Protein AF-A0AAE7M7Q7-F1 (afdb_monomer)

Mean predicted aligned error: 6.57 Å

Secondary structure (DSSP, 8-state):
---HHHHHHHHHHHHHHHHHTTT--HHHHHHHHHHHHHHHHTS-HHHHHHHHHHHH-

Radius of gyration: 11.7 Å; Cα contacts (8 Å, |Δi|>4): 31; chains: 1; bounding box: 26×25×29 Å

pLDDT: mean 78.29, std 10.99, range [38.44, 88.25]

Structure (mmCIF, N/CA/C/O backbone):
data_AF-A0AAE7M7Q7-F1
#
_entry.id   AF-A0AAE7M7Q7-F1
#
loop_
_atom_site.group_PDB
_atom_site.id
_atom_site.type_symbol
_atom_site.label_atom_id
_atom_site.label_alt_id
_atom_site.label_comp_id
_atom_site.label_asym_id
_atom_site.label_entity_id
_atom_site.label_seq_id
_atom_site.pdbx_PDB_ins_code
_atom_site.Cartn_x
_atom_site.Cartn_y
_atom_site.Cartn_z
_atom_site.occupancy
_atom_site.B_iso_or_equiv
_atom_site.auth_se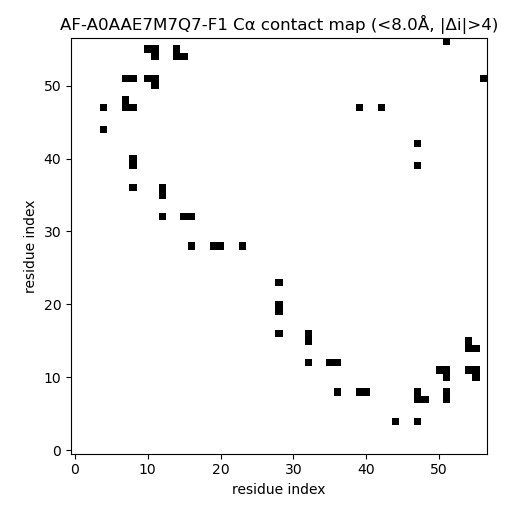q_id
_atom_site.auth_comp_id
_atom_site.auth_asym_id
_atom_site.auth_atom_id
_atom_site.pdbx_PDB_model_num
ATOM 1 N N . MET A 1 1 ? 17.721 -10.513 -2.659 1.00 38.44 1 MET A N 1
ATOM 2 C CA . MET A 1 1 ? 16.978 -9.971 -3.814 1.00 38.44 1 MET A CA 1
ATOM 3 C C . MET A 1 1 ? 15.955 -9.012 -3.240 1.00 38.44 1 MET A C 1
ATOM 5 O O . MET A 1 1 ? 15.144 -9.453 -2.441 1.00 38.44 1 MET A O 1
ATOM 9 N N . VAL A 1 2 ? 16.081 -7.713 -3.514 1.00 50.41 2 VAL A N 1
ATOM 10 C CA . VAL A 1 2 ? 15.090 -6.711 -3.094 1.00 50.41 2 VAL A CA 1
ATOM 11 C C . VAL A 1 2 ? 13.970 -6.767 -4.121 1.00 50.41 2 VAL A C 1
ATOM 13 O O . VAL A 1 2 ? 14.225 -6.550 -5.304 1.00 50.41 2 VAL A O 1
ATOM 16 N N . PHE A 1 3 ? 12.771 -7.147 -3.690 1.00 54.00 3 PHE A N 1
ATOM 17 C CA . PHE A 1 3 ? 11.596 -7.141 -4.549 1.00 54.00 3 PHE A CA 1
ATOM 18 C C . PHE A 1 3 ? 11.210 -5.676 -4.800 1.00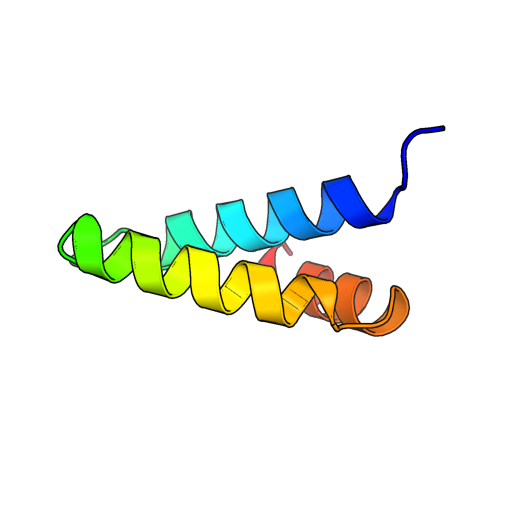 54.00 3 PHE A C 1
ATOM 20 O O . PHE A 1 3 ? 10.911 -4.971 -3.836 1.00 54.00 3 PHE A O 1
ATOM 27 N N . PRO A 1 4 ? 11.233 -5.187 -6.053 1.00 60.78 4 PRO A N 1
ATOM 28 C CA . PRO A 1 4 ? 10.914 -3.789 -6.365 1.00 60.78 4 PRO A CA 1
ATOM 29 C C . PRO A 1 4 ? 9.475 -3.414 -5.975 1.00 60.78 4 PRO A C 1
ATOM 31 O O . PRO A 1 4 ? 9.166 -2.247 -5.770 1.00 60.78 4 PRO A O 1
ATOM 34 N N . GLU A 1 5 ? 8.608 -4.412 -5.818 1.00 63.03 5 GLU A N 1
ATOM 35 C CA . GLU A 1 5 ? 7.219 -4.273 -5.379 1.00 63.03 5 GLU A CA 1
ATOM 36 C C . GLU A 1 5 ? 7.096 -3.799 -3.925 1.00 63.03 5 GLU A C 1
ATOM 38 O O . GLU A 1 5 ? 6.145 -3.097 -3.594 1.00 63.03 5 GLU A O 1
ATOM 43 N N . HIS A 1 6 ? 8.076 -4.115 -3.072 1.00 66.44 6 HIS A N 1
ATOM 44 C CA . HIS A 1 6 ? 8.042 -3.736 -1.658 1.00 66.44 6 HIS A CA 1
ATOM 45 C C . HIS A 1 6 ? 8.198 -2.219 -1.468 1.00 66.44 6 HIS A C 1
ATOM 47 O O . HIS A 1 6 ? 7.489 -1.628 -0.661 1.00 66.44 6 HIS A O 1
ATOM 53 N N . GLY A 1 7 ? 9.050 -1.577 -2.277 1.00 74.88 7 GLY A N 1
ATOM 54 C CA . GLY A 1 7 ? 9.231 -0.123 -2.233 1.00 74.88 7 GLY A CA 1
ATOM 55 C C . GLY A 1 7 ? 7.988 0.649 -2.684 1.00 74.88 7 GLY A C 1
ATOM 56 O O . GLY A 1 7 ? 7.626 1.641 -2.061 1.00 74.88 7 GLY A O 1
ATOM 57 N N . LEU A 1 8 ? 7.285 0.154 -3.712 1.00 79.62 8 LEU A N 1
ATOM 58 C CA . LEU A 1 8 ? 6.060 0.789 -4.217 1.00 79.62 8 LEU A CA 1
ATOM 59 C C . LEU A 1 8 ? 4.943 0.786 -3.168 1.00 79.62 8 LEU A C 1
ATOM 61 O O . LEU A 1 8 ? 4.264 1.793 -2.984 1.00 79.62 8 LEU A O 1
ATOM 65 N N . ILE A 1 9 ? 4.764 -0.336 -2.466 1.00 83.62 9 ILE A N 1
ATOM 66 C CA . ILE A 1 9 ? 3.743 -0.468 -1.419 1.00 83.62 9 ILE A CA 1
ATOM 67 C C . ILE A 1 9 ? 4.043 0.481 -0.255 1.00 83.62 9 ILE A C 1
ATOM 69 O O . ILE A 1 9 ? 3.1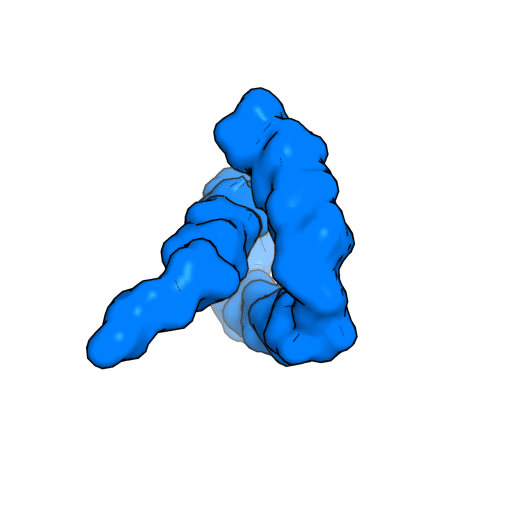37 1.165 0.217 1.00 83.62 9 ILE A O 1
ATOM 73 N N . GLU A 1 10 ? 5.300 0.564 0.188 1.00 82.69 10 GLU A N 1
ATOM 74 C CA . GLU A 1 10 ? 5.698 1.466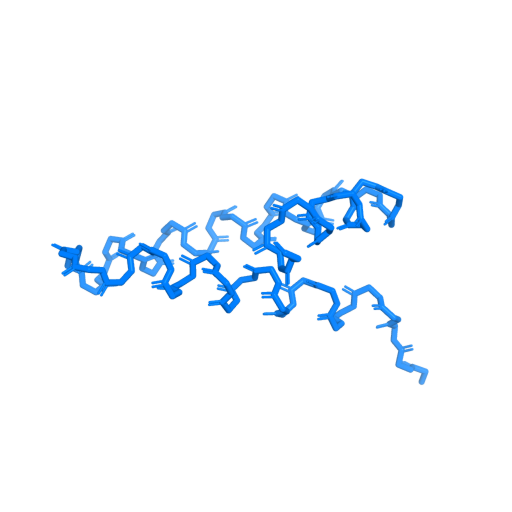 1.276 1.00 82.69 10 GLU A CA 1
ATOM 75 C C . GLU A 1 10 ? 5.454 2.943 0.930 1.00 82.69 10 GLU A C 1
ATOM 77 O O . GLU A 1 10 ? 4.936 3.692 1.764 1.00 82.69 10 GLU A O 1
ATOM 82 N N . GLU A 1 11 ? 5.755 3.366 -0.300 1.00 83.94 11 GLU A N 1
ATOM 83 C CA . GLU A 1 11 ? 5.481 4.735 -0.751 1.00 83.94 11 GLU A CA 1
ATOM 84 C C . GLU A 1 11 ? 3.976 5.032 -0.818 1.00 83.94 11 GLU A C 1
ATOM 86 O O . GLU A 1 11 ? 3.537 6.065 -0.305 1.00 83.94 11 GLU A O 1
ATOM 91 N N . ILE A 1 12 ? 3.169 4.104 -1.349 1.00 84.94 12 ILE A N 1
ATOM 92 C CA . ILE A 1 12 ? 1.704 4.242 -1.400 1.00 84.94 12 ILE A CA 1
ATOM 93 C C . ILE A 1 12 ? 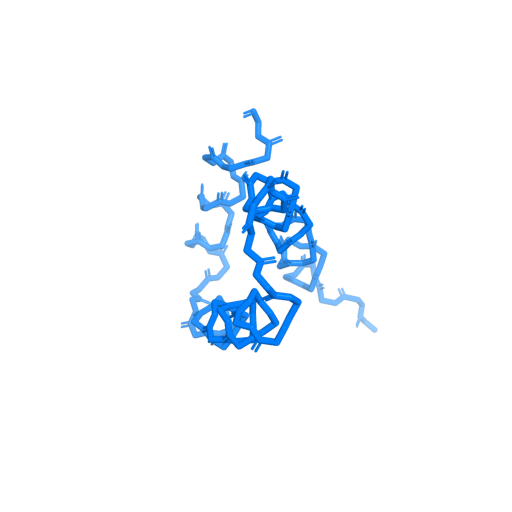1.119 4.358 0.015 1.00 84.94 12 ILE A C 1
ATOM 95 O O . ILE A 1 12 ? 0.307 5.247 0.276 1.00 84.94 12 ILE A O 1
ATOM 99 N N . LEU A 1 13 ? 1.535 3.495 0.949 1.00 84.69 13 LEU A N 1
ATOM 100 C CA . LEU A 1 13 ? 1.061 3.526 2.338 1.00 84.69 13 LEU A CA 1
ATOM 101 C C . LEU A 1 13 ? 1.485 4.809 3.059 1.00 84.69 13 LEU A C 1
ATOM 103 O O . LEU A 1 13 ? 0.709 5.362 3.837 1.00 84.69 13 LEU A O 1
ATOM 107 N N . THR A 1 14 ? 2.685 5.314 2.771 1.00 84.69 14 THR A N 1
ATOM 108 C CA . THR A 1 14 ? 3.179 6.581 3.325 1.00 84.69 14 THR A CA 1
ATOM 109 C C . THR A 1 14 ? 2.359 7.765 2.814 1.00 84.69 14 THR A C 1
ATOM 111 O O . THR A 1 14 ? 1.945 8.614 3.607 1.00 84.69 14 THR A O 1
ATOM 114 N N . SER A 1 15 ? 2.064 7.812 1.511 1.00 85.50 15 SER A N 1
ATOM 115 C CA . SER A 1 15 ? 1.171 8.820 0.927 1.00 85.50 15 SER A CA 1
ATOM 116 C C . SER A 1 15 ? -0.245 8.724 1.494 1.00 85.50 15 SER A C 1
ATOM 118 O O . SER A 1 15 ? -0.820 9.743 1.876 1.00 85.50 15 SER A O 1
ATOM 120 N N . TYR A 1 16 ? -0.785 7.510 1.627 1.00 83.94 16 TYR A N 1
ATOM 121 C CA . TYR A 1 16 ? -2.102 7.263 2.214 1.00 83.94 16 TYR A CA 1
ATOM 122 C C . TYR A 1 16 ? -2.178 7.760 3.664 1.00 83.94 16 TYR A C 1
ATOM 124 O O . TYR A 1 16 ? -3.087 8.509 4.020 1.00 83.94 16 TYR A O 1
ATOM 132 N 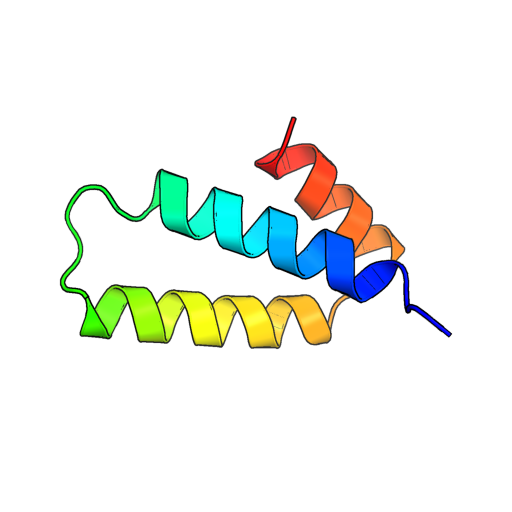N . ALA A 1 17 ? -1.193 7.415 4.497 1.00 80.12 17 ALA A N 1
ATOM 133 C CA . ALA A 1 17 ? -1.116 7.876 5.880 1.00 80.12 17 ALA A CA 1
ATOM 134 C C . ALA A 1 17 ? -0.989 9.405 5.970 1.00 80.12 17 ALA A C 1
ATOM 136 O O . ALA A 1 17 ? -1.624 10.029 6.818 1.00 80.12 17 ALA A O 1
ATOM 137 N N . ARG A 1 18 ? -0.228 10.030 5.062 1.00 81.69 18 ARG A N 1
ATOM 138 C CA . ARG A 1 18 ? -0.080 11.491 4.997 1.00 81.69 18 ARG A CA 1
ATOM 139 C C . ARG A 1 18 ? -1.382 12.204 4.628 1.00 81.69 18 ARG A C 1
ATOM 141 O O . ARG A 1 18 ? -1.646 13.272 5.169 1.00 81.69 18 ARG A O 1
ATOM 148 N N . GLN A 1 19 ? -2.174 11.637 3.719 1.00 78.06 19 GLN A N 1
ATOM 149 C CA . GLN A 1 19 ? -3.467 12.200 3.312 1.00 78.06 19 GLN A CA 1
ATOM 150 C C . GLN A 1 19 ? -4.565 11.969 4.362 1.00 78.06 19 GLN A C 1
ATOM 152 O O . GLN A 1 19 ? -5.418 12.829 4.556 1.00 78.06 19 GLN A O 1
ATOM 157 N N . THR A 1 20 ? -4.529 10.828 5.054 1.00 75.38 20 THR A N 1
ATOM 158 C CA . THR A 1 20 ? -5.577 10.409 6.003 1.00 75.38 20 THR A CA 1
ATOM 159 C C . THR A 1 20 ? -5.315 10.909 7.432 1.00 75.38 20 THR A C 1
ATOM 161 O O . THR A 1 20 ? -6.241 11.052 8.224 1.00 75.38 20 THR A O 1
ATOM 164 N N . GLY A 1 21 ? -4.063 11.237 7.770 1.00 64.38 21 GLY A N 1
ATOM 165 C CA . GLY A 1 21 ? -3.618 11.643 9.110 1.00 64.38 21 GLY A CA 1
ATOM 166 C C . GLY A 1 21 ? -4.091 13.018 9.598 1.00 64.38 21 GLY A C 1
ATOM 167 O O . GLY A 1 21 ? -3.432 13.605 10.451 1.00 64.38 21 GLY A O 1
ATOM 168 N N . VAL A 1 22 ? -5.189 13.558 9.061 1.00 59.19 22 VAL A N 1
ATOM 169 C CA . VAL A 1 22 ? -5.679 14.894 9.423 1.00 59.19 22 VAL A CA 1
ATOM 170 C C . VAL A 1 22 ? -6.592 14.856 10.656 1.00 59.19 22 VAL A C 1
ATOM 172 O O . VAL A 1 22 ? -6.429 15.720 11.508 1.00 59.19 22 VAL A O 1
ATOM 175 N N . GLU A 1 23 ? -7.472 13.861 10.844 1.00 60.50 23 GLU A N 1
ATOM 176 C CA . GLU A 1 23 ? -8.473 13.901 11.940 1.00 60.50 23 GLU A CA 1
ATOM 177 C C . GLU A 1 23 ? -8.945 12.524 12.477 1.00 60.50 23 GLU A C 1
ATOM 179 O O . GLU A 1 23 ? -9.883 12.462 13.274 1.00 60.50 23 GLU A O 1
ATOM 184 N N . GLU A 1 24 ? -8.328 11.402 12.083 1.00 61.28 24 GLU A N 1
ATOM 185 C CA . GLU A 1 24 ? -8.768 10.064 12.519 1.00 61.28 24 GLU A CA 1
ATOM 186 C C . GLU A 1 24 ? -8.059 9.576 13.789 1.00 61.28 24 GLU A C 1
ATOM 188 O O . GLU A 1 24 ? -6.855 9.737 13.965 1.00 61.28 24 GLU A O 1
ATOM 193 N N . SER A 1 25 ? -8.825 8.936 14.678 1.00 68.31 25 SER A N 1
ATOM 194 C CA . SER A 1 25 ? -8.293 8.281 15.875 1.00 68.31 25 SER A CA 1
ATOM 195 C C . SER A 1 25 ? -7.271 7.209 15.471 1.00 68.31 25 SER A C 1
ATOM 197 O O . SER A 1 25 ? -7.585 6.368 14.623 1.00 68.31 25 SER A O 1
ATOM 199 N N . ASP A 1 26 ? -6.079 7.203 16.082 1.00 72.56 26 ASP A N 1
ATOM 200 C CA . ASP A 1 26 ? -4.939 6.354 15.686 1.00 72.56 26 ASP A CA 1
ATOM 201 C C . ASP A 1 26 ? -5.309 4.876 15.444 1.00 72.56 26 ASP A C 1
ATOM 203 O O . ASP A 1 26 ? -4.833 4.247 14.501 1.00 72.56 26 ASP A O 1
ATOM 207 N N . GLY A 1 27 ? -6.219 4.312 16.248 1.00 78.12 27 GLY A N 1
ATOM 208 C CA . GLY A 1 27 ? -6.646 2.911 16.129 1.00 78.12 27 GLY A CA 1
ATOM 209 C C . GLY A 1 27 ? -7.610 2.598 14.972 1.00 78.12 27 GLY A C 1
ATOM 210 O O . GLY A 1 27 ? -7.796 1.429 14.625 1.00 78.12 27 GLY A O 1
ATOM 211 N N . GLU A 1 28 ? -8.271 3.595 14.389 1.00 81.12 28 GLU A N 1
ATOM 212 C CA . GLU A 1 28 ? -9.104 3.433 13.187 1.00 81.12 28 GLU A CA 1
ATOM 213 C C . GLU A 1 28 ? -8.277 3.656 11.918 1.00 81.12 28 GLU A C 1
ATOM 215 O O . GLU A 1 28 ? -8.348 2.846 10.989 1.00 81.12 28 GLU A O 1
ATOM 220 N N . LEU A 1 29 ? -7.392 4.657 11.955 1.00 81.56 29 LEU A N 1
ATOM 221 C CA . LEU A 1 29 ? -6.392 4.905 10.921 1.00 81.56 29 LEU A CA 1
ATOM 222 C C . LEU A 1 29 ? -5.501 3.675 10.705 1.00 81.56 29 LEU A C 1
ATOM 224 O O . LEU A 1 29 ? -5.318 3.234 9.571 1.00 81.56 29 LEU A O 1
ATOM 228 N N . GLN A 1 30 ? -5.008 3.059 11.783 1.00 81.88 30 GLN A N 1
ATOM 229 C CA . GLN A 1 30 ? -4.162 1.871 11.681 1.00 81.88 30 GLN A CA 1
ATOM 230 C C . GLN A 1 30 ? -4.890 0.683 11.038 1.00 81.88 30 GLN A C 1
ATOM 232 O O . GLN A 1 30 ? -4.350 0.064 10.124 1.00 81.88 30 GLN A O 1
ATOM 237 N N . ARG A 1 31 ? -6.151 0.426 11.415 1.00 85.94 31 ARG A N 1
ATOM 238 C CA . ARG A 1 31 ? -6.961 -0.639 10.796 1.00 85.94 31 ARG A CA 1
ATOM 239 C C . ARG A 1 31 ? -7.205 -0.395 9.306 1.00 85.94 31 ARG A C 1
ATOM 241 O O . ARG A 1 31 ? -7.226 -1.350 8.530 1.00 85.94 31 ARG A O 1
ATOM 248 N N . ARG A 1 32 ? -7.379 0.863 8.892 1.00 84.81 32 ARG A N 1
ATOM 249 C CA . ARG A 1 32 ? -7.505 1.234 7.474 1.00 84.81 32 ARG A CA 1
ATOM 250 C C . ARG A 1 32 ? -6.203 1.036 6.709 1.00 84.81 32 ARG A C 1
ATOM 252 O O . ARG A 1 32 ? -6.236 0.436 5.639 1.00 84.81 32 ARG A O 1
ATOM 259 N N . ILE A 1 33 ? -5.076 1.470 7.270 1.00 84.94 33 ILE A N 1
ATOM 260 C CA . ILE A 1 33 ? -3.744 1.267 6.683 1.00 84.94 33 ILE A CA 1
ATOM 261 C C . ILE A 1 33 ? -3.456 -0.231 6.522 1.00 84.94 33 ILE A C 1
ATOM 263 O O . ILE A 1 33 ? -3.005 -0.653 5.462 1.00 84.94 33 ILE A O 1
ATOM 267 N N . GLU A 1 34 ? -3.768 -1.053 7.527 1.00 86.69 34 GLU A N 1
ATOM 268 C CA . GLU A 1 34 ? -3.597 -2.509 7.455 1.00 86.69 34 GLU A CA 1
ATOM 269 C C . GLU A 1 34 ? -4.495 -3.146 6.389 1.00 86.69 34 GLU A C 1
ATOM 271 O O . GLU A 1 34 ? -4.020 -3.941 5.577 1.00 86.69 34 GLU A O 1
ATOM 276 N N . ALA A 1 35 ? -5.779 -2.776 6.340 1.00 88.25 35 ALA A N 1
ATOM 277 C CA . ALA A 1 35 ? -6.695 -3.271 5.315 1.00 88.25 35 ALA A CA 1
ATOM 278 C C . ALA A 1 35 ? -6.236 -2.877 3.902 1.00 88.25 35 ALA A C 1
ATOM 280 O O . ALA A 1 35 ? -6.290 -3.693 2.980 1.00 88.25 35 ALA A O 1
ATOM 281 N N . PHE A 1 36 ? -5.747 -1.648 3.739 1.00 85.88 36 PHE A N 1
ATOM 282 C CA . PHE A 1 36 ? -5.236 -1.144 2.471 1.00 85.88 36 PHE A CA 1
ATOM 283 C C . PHE A 1 36 ? -3.925 -1.833 2.069 1.00 85.88 36 PHE A C 1
ATOM 285 O O . PHE A 1 36 ? -3.779 -2.246 0.923 1.00 85.88 36 PHE A O 1
ATOM 292 N N . HIS A 1 37 ? -3.016 -2.084 3.015 1.00 86.69 37 HIS A N 1
ATOM 293 C CA . HIS A 1 37 ? -1.799 -2.862 2.776 1.00 86.69 37 HIS A CA 1
ATOM 294 C C . HIS A 1 37 ? -2.122 -4.281 2.286 1.00 86.69 37 HIS A C 1
ATOM 296 O O . HIS A 1 37 ? -1.566 -4.729 1.283 1.00 86.69 37 HIS A O 1
ATOM 302 N N . VAL A 1 38 ? -3.068 -4.976 2.926 1.00 87.81 38 VAL A N 1
ATOM 303 C CA . VAL A 1 38 ? -3.491 -6.314 2.481 1.00 87.81 38 VAL A CA 1
ATOM 304 C C . VAL A 1 38 ? -4.059 -6.272 1.059 1.00 87.81 38 VAL A C 1
ATOM 306 O O . VAL A 1 38 ? -3.743 -7.150 0.261 1.00 87.81 38 VAL A O 1
ATOM 309 N N . GLN A 1 39 ? -4.839 -5.245 0.705 1.00 86.44 39 GLN A N 1
ATOM 310 C CA . GLN A 1 39 ? -5.333 -5.071 -0.667 1.00 86.44 39 GLN A CA 1
ATOM 311 C C . GLN A 1 39 ? -4.190 -4.860 -1.667 1.00 86.44 39 GLN A C 1
ATOM 313 O O . GLN A 1 39 ? -4.176 -5.517 -2.707 1.00 86.44 39 GLN A O 1
ATOM 318 N N . LEU A 1 40 ? -3.203 -4.021 -1.342 1.00 86.06 40 LEU A N 1
ATOM 319 C CA . LEU A 1 40 ? -2.041 -3.763 -2.199 1.00 86.06 40 LEU A CA 1
ATOM 320 C C . LEU A 1 40 ? -1.221 -5.031 -2.469 1.00 86.06 40 LEU A C 1
ATOM 322 O O . LEU A 1 40 ? -0.773 -5.235 -3.594 1.00 86.06 40 LEU A O 1
ATOM 326 N N . LEU A 1 41 ? -1.097 -5.926 -1.485 1.00 86.38 41 LEU A N 1
ATOM 327 C CA . LEU A 1 41 ? -0.413 -7.215 -1.647 1.00 86.38 41 LEU A CA 1
ATOM 328 C C . LEU A 1 41 ? -1.137 -8.181 -2.600 1.00 86.38 41 LEU A C 1
ATOM 330 O O . LEU A 1 41 ? -0.520 -9.117 -3.104 1.00 86.38 41 LEU A O 1
ATOM 334 N N . THR A 1 42 ? -2.434 -7.979 -2.852 1.00 87.06 42 THR A N 1
ATOM 335 C CA . THR A 1 42 ? -3.196 -8.788 -3.823 1.00 87.06 42 THR A CA 1
ATOM 336 C C . THR A 1 42 ? -3.122 -8.262 -5.254 1.00 87.06 42 THR A C 1
ATOM 338 O O . THR A 1 42 ? -3.566 -8.943 -6.180 1.00 87.06 42 THR A O 1
ATOM 341 N N . LEU A 1 43 ? -2.575 -7.061 -5.449 1.00 84.56 43 LEU A N 1
ATOM 342 C CA . LEU A 1 43 ? -2.463 -6.440 -6.759 1.00 84.56 43 LEU A CA 1
ATOM 343 C C . LEU A 1 43 ? -1.247 -6.966 -7.518 1.00 84.56 43 LEU A C 1
ATOM 345 O O . LEU A 1 43 ? -0.211 -7.309 -6.954 1.00 84.56 43 LEU A O 1
ATOM 349 N N . THR A 1 44 ? -1.363 -6.980 -8.842 1.00 87.06 44 THR A N 1
ATOM 350 C CA . THR A 1 44 ? -0.211 -7.231 -9.711 1.00 87.06 44 THR A CA 1
ATOM 351 C C . THR A 1 44 ? 0.733 -6.029 -9.715 1.00 87.06 44 THR A C 1
ATOM 353 O O . THR A 1 44 ? 0.308 -4.891 -9.509 1.00 87.06 44 THR A O 1
ATOM 356 N N . HIS A 1 45 ? 2.006 -6.251 -10.047 1.00 83.81 45 HIS A N 1
ATOM 357 C CA . HIS A 1 45 ? 3.003 -5.182 -10.175 1.00 83.81 45 HIS A CA 1
ATOM 358 C C . HIS A 1 45 ? 2.531 -4.002 -11.048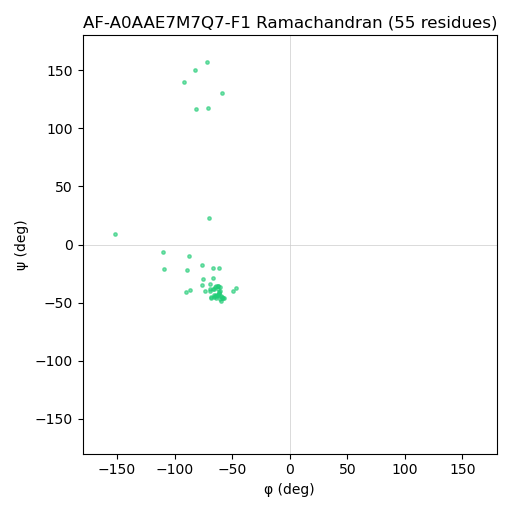 1.00 83.81 45 HIS A C 1
ATOM 360 O O . HIS A 1 45 ? 2.754 -2.844 -10.709 1.00 83.81 45 HIS A O 1
ATOM 366 N N . GLN A 1 46 ? 1.830 -4.278 -12.152 1.00 84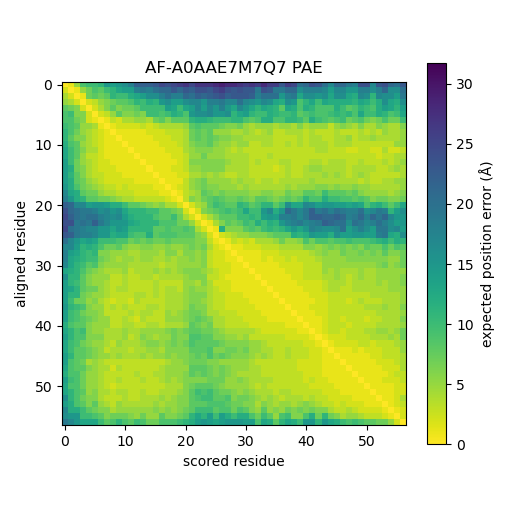.44 46 GLN A N 1
ATOM 367 C CA . GLN A 1 46 ? 1.343 -3.244 -13.069 1.00 84.44 46 GLN A CA 1
ATOM 368 C C . GLN A 1 46 ? 0.223 -2.388 -12.450 1.00 84.44 46 GLN A C 1
ATOM 370 O O . GLN A 1 46 ? 0.156 -1.187 -12.698 1.00 84.44 46 GLN A O 1
ATOM 375 N N . GLN A 1 47 ? -0.625 -2.987 -11.610 1.00 86.31 47 GLN A N 1
ATOM 376 C CA . GLN A 1 47 ? -1.647 -2.267 -10.847 1.00 86.31 47 GLN A CA 1
ATOM 377 C C . GLN A 1 47 ? -1.022 -1.465 -9.701 1.00 86.31 47 GLN A C 1
ATOM 379 O O . GLN A 1 47 ? -1.403 -0.318 -9.496 1.00 86.31 47 GLN A O 1
ATOM 384 N N . LEU A 1 48 ? -0.024 -2.023 -9.007 1.00 86.00 48 LEU A N 1
ATOM 385 C CA . LEU A 1 48 ? 0.749 -1.311 -7.984 1.00 86.00 48 LEU A CA 1
ATOM 386 C C . LEU A 1 48 ? 1.447 -0.074 -8.552 1.00 86.00 48 LEU A C 1
ATOM 388 O O . LEU A 1 48 ? 1.363 0.997 -7.963 1.00 86.00 48 LEU A O 1
ATOM 392 N N . ALA A 1 49 ? 2.079 -0.199 -9.720 1.00 85.81 49 ALA A N 1
ATOM 393 C CA . ALA A 1 49 ? 2.709 0.927 -10.403 1.00 85.81 49 ALA A CA 1
ATOM 394 C C . ALA A 1 49 ? 1.694 2.014 -10.797 1.00 85.81 49 ALA A C 1
ATOM 396 O O . ALA A 1 49 ? 2.005 3.200 -10.723 1.00 85.81 49 ALA A O 1
ATOM 397 N N . TRP A 1 50 ? 0.475 1.625 -11.187 1.00 87.00 50 TRP A N 1
ATOM 398 C CA . TRP A 1 50 ? -0.596 2.572 -11.499 1.00 87.00 50 TRP A CA 1
ATOM 399 C C . TRP A 1 50 ? -1.101 3.311 -10.250 1.00 87.00 50 TRP A C 1
ATOM 401 O O . TRP A 1 50 ? -1.188 4.535 -10.271 1.00 87.00 50 TRP A O 1
ATOM 411 N N . VAL A 1 51 ? -1.354 2.597 -9.145 1.00 84.88 51 VAL A N 1
ATOM 412 C CA . VAL A 1 51 ? -1.756 3.215 -7.866 1.00 84.88 51 VAL A CA 1
ATOM 413 C C . VAL A 1 51 ? -0.662 4.149 -7.349 1.00 84.88 51 VAL A C 1
ATOM 415 O O . VAL A 1 51 ? -0.955 5.263 -6.927 1.00 84.88 51 VAL A O 1
ATOM 418 N N . HIS A 1 52 ? 0.604 3.731 -7.429 1.00 85.12 52 HIS A N 1
ATOM 419 C CA . HIS A 1 52 ? 1.747 4.571 -7.068 1.00 85.12 52 HIS A CA 1
ATOM 420 C C . HIS A 1 52 ? 1.787 5.861 -7.895 1.00 85.12 52 HIS A C 1
ATOM 422 O O . HIS A 1 52 ? 1.910 6.937 -7.320 1.00 85.12 52 HIS A O 1
ATOM 428 N N . GLN A 1 53 ? 1.589 5.787 -9.215 1.00 82.31 53 GLN A N 1
ATOM 429 C CA . GLN A 1 53 ? 1.526 6.985 -10.060 1.00 82.31 53 GLN A CA 1
ATOM 430 C C . GLN A 1 53 ? 0.345 7.903 -9.741 1.00 82.31 53 GLN A C 1
ATOM 432 O O . GLN A 1 53 ? 0.487 9.112 -9.856 1.00 82.31 53 GLN A O 1
ATOM 437 N N . GLU A 1 54 ? -0.815 7.364 -9.371 1.00 84.00 54 GLU A N 1
ATOM 438 C CA . GLU A 1 54 ? -1.984 8.189 -9.051 1.00 84.00 54 GLU A CA 1
ATOM 439 C C . GLU A 1 54 ? -1.859 8.866 -7.669 1.00 84.00 54 GLU A C 1
ATOM 441 O O . GLU A 1 54 ? -2.381 9.961 -7.477 1.00 84.00 54 GLU A O 1
ATOM 446 N N . TRP A 1 55 ? -1.153 8.246 -6.714 1.00 79.38 55 TRP A N 1
ATOM 447 C CA . TRP A 1 55 ? -1.139 8.677 -5.306 1.00 79.38 55 TRP A CA 1
ATOM 448 C C . TRP A 1 55 ? 0.180 9.309 -4.831 1.00 79.38 55 TRP A C 1
ATOM 450 O O . TRP A 1 55 ? 0.182 9.999 -3.806 1.00 79.38 55 TRP A O 1
ATOM 460 N N . CYS A 1 56 ? 1.304 9.060 -5.511 1.00 75.31 56 CYS A N 1
ATOM 461 C CA . CYS A 1 56 ? 2.631 9.583 -5.152 1.00 75.31 56 CYS A CA 1
ATOM 462 C C . CYS A 1 56 ? 3.179 10.648 -6.123 1.00 75.31 56 CYS A C 1
ATOM 464 O O . CYS A 1 56 ? 4.230 11.217 -5.819 1.00 75.31 56 CYS A O 1
ATOM 466 N N . VAL A 1 57 ? 2.505 10.926 -7.249 1.00 64.06 57 VAL A N 1
ATOM 467 C CA . VAL A 1 57 ? 2.873 11.977 -8.229 1.00 64.06 57 VAL A CA 1
ATOM 468 C C . VAL A 1 57 ? 2.024 13.232 -8.047 1.00 64.06 57 VAL A 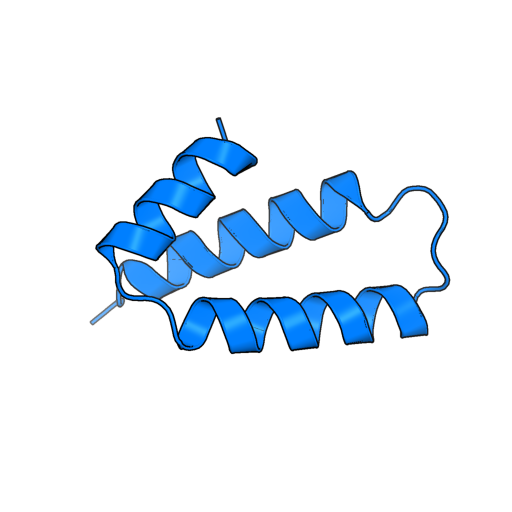C 1
ATOM 470 O O . VAL A 1 57 ? 0.849 13.104 -7.644 1.00 64.06 57 VAL A O 1
#

Foldseek 3Di:
DDDPLVVLLVLLLVLVCVVVVPDDDPVVSVVVSVVVSVVSVPDDPVVSVVSSVVRVD

Sequence (57 aa):
MVFPEHGLIEEILTSYARQTGVEESDGELQRRIEAFHVQLLTLTHQQLAWVHQEWCV

Solvent-accessible surface area (backbone atoms only — not comparable to full-atom values): 3432 Å² total; per-residue (Å²): 134,84,62,74,66,58,60,49,52,54,52,43,52,50,40,49,49,67,71,56,68,78,83,60,57,68,77,58,48,49,54,49,52,51,55,50,51,58,53,57,72,74,47,53,71,71,54,48,54,49,52,31,54,70,62,74,101